Protein AF-S3N117-F1 (afdb_monomer_lite)

Secondary structure (DSSP, 8-state):
--------S--GGGGSPPPTTTTSPPHHHHHHHHHHHHHHHHHHHHHHHHHHHHHHIIIII-

Sequence (62 aa):
MKQKSIKSQTTPILRQAPTAAELRPSRIAVIMANVKDFVLFIVLALVIWFVVTIALSFVIGG

Radius of gyration: 27.69 Å; chains: 1; bounding box: 82×24×49 Å

Structure (mmCIF, N/CA/C/O backbone):
data_AF-S3N117-F1
#
_entry.id   AF-S3N117-F1
#
loop_
_atom_site.group_PDB
_atom_site.id
_atom_site.type_symbol
_atom_site.label_atom_id
_atom_site.label_alt_id
_atom_site.label_comp_id
_atom_site.label_asym_id
_atom_site.label_entity_id
_atom_site.label_seq_id
_atom_site.pdbx_PDB_ins_code
_atom_site.Cartn_x
_atom_site.Cartn_y
_atom_site.Cartn_z
_atom_site.occupancy
_atom_site.B_iso_or_equiv
_atom_site.auth_seq_id
_atom_site.auth_comp_id
_atom_site.auth_asym_id
_atom_site.auth_atom_id
_atom_site.pdbx_PDB_model_num
ATOM 1 N N . MET A 1 1 ? -61.100 -16.294 13.110 1.00 47.22 1 MET A N 1
ATOM 2 C CA . MET A 1 1 ? -59.777 -16.252 12.442 1.00 47.22 1 MET A CA 1
ATOM 3 C C . MET A 1 1 ? -58.720 -16.006 13.514 1.00 47.22 1 MET A C 1
ATOM 5 O O . MET A 1 1 ? -58.927 -15.111 14.322 1.00 47.22 1 MET A O 1
ATOM 9 N N . LYS A 1 2 ? -57.657 -16.821 13.613 1.00 52.62 2 LYS A N 1
ATOM 10 C CA . LYS A 1 2 ? -56.591 -16.609 14.613 1.00 52.62 2 LYS A CA 1
ATOM 11 C C . LYS A 1 2 ? -55.527 -15.678 14.026 1.00 52.62 2 LYS A C 1
ATOM 13 O O . LYS A 1 2 ? -54.869 -16.044 13.059 1.00 52.62 2 LYS A O 1
ATOM 18 N N . GLN A 1 3 ? -55.378 -14.483 14.591 1.00 67.00 3 GLN A N 1
ATOM 19 C CA . GLN A 1 3 ? -54.381 -13.506 14.155 1.00 67.00 3 GLN A CA 1
AT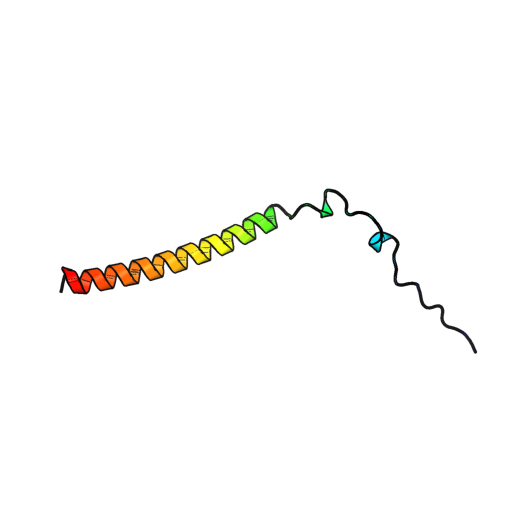OM 20 C C . GLN A 1 3 ? -53.005 -13.886 14.717 1.00 67.00 3 GLN A C 1
ATOM 22 O O . GLN A 1 3 ? -52.825 -13.962 15.932 1.00 67.00 3 GLN A O 1
ATOM 27 N N . LYS A 1 4 ? -52.033 -14.163 13.838 1.00 63.28 4 LYS A N 1
ATOM 28 C CA . LYS A 1 4 ? -50.633 -14.345 14.247 1.00 63.28 4 LYS A CA 1
ATOM 29 C C . LYS A 1 4 ? -50.083 -12.997 14.716 1.00 63.28 4 LYS A C 1
ATOM 31 O O . LYS A 1 4 ? -50.143 -12.016 13.981 1.00 63.28 4 LYS A O 1
ATOM 36 N N . SER A 1 5 ? -49.533 -12.971 15.927 1.00 68.62 5 SER A N 1
ATOM 37 C CA . SER A 1 5 ? -48.774 -11.829 16.439 1.00 68.62 5 SER A CA 1
ATOM 38 C C . SER A 1 5 ? -47.504 -11.656 15.601 1.00 68.62 5 SER A C 1
ATOM 40 O O . SER A 1 5 ? -46.632 -12.526 15.598 1.00 68.62 5 SER A O 1
ATOM 42 N N . ILE A 1 6 ? -47.426 -10.562 14.844 1.00 70.50 6 ILE A N 1
ATOM 43 C CA . ILE A 1 6 ? -46.210 -10.141 14.146 1.00 70.50 6 ILE A CA 1
ATOM 44 C C . ILE A 1 6 ? -45.405 -9.327 15.159 1.00 70.50 6 ILE A C 1
ATOM 46 O O . ILE A 1 6 ? -45.870 -8.288 15.627 1.00 70.50 6 ILE A O 1
ATOM 50 N N . LYS A 1 7 ? -44.215 -9.810 15.541 1.00 69.94 7 LYS A N 1
ATOM 51 C CA . LYS A 1 7 ? -43.325 -9.053 16.430 1.00 69.94 7 LYS A CA 1
ATOM 52 C C . LYS A 1 7 ? -42.894 -7.762 15.738 1.00 69.94 7 LYS A C 1
ATOM 54 O O . LYS A 1 7 ? -42.518 -7.774 14.569 1.00 69.94 7 LYS A O 1
ATOM 59 N N . SER A 1 8 ? -42.937 -6.659 16.483 1.00 68.62 8 SER A N 1
ATOM 60 C CA . SER A 1 8 ? -42.407 -5.381 16.017 1.00 68.62 8 SER A CA 1
ATOM 61 C C . SER A 1 8 ? -40.914 -5.519 15.707 1.00 68.62 8 SER A C 1
ATOM 63 O O . SER A 1 8 ? -40.136 -5.924 16.570 1.00 68.62 8 SER A O 1
ATOM 65 N N . GLN A 1 9 ? -40.530 -5.177 14.477 1.00 69.19 9 GLN A N 1
ATOM 66 C CA . GLN A 1 9 ? -39.141 -5.211 14.002 1.00 69.19 9 GLN A CA 1
ATOM 67 C C . GLN A 1 9 ? -38.342 -3.974 14.440 1.00 69.19 9 GLN A C 1
ATOM 69 O O . GLN A 1 9 ? -37.139 -3.895 14.204 1.00 69.19 9 GLN A O 1
ATOM 74 N N . THR A 1 10 ? -38.988 -2.998 15.086 1.00 69.12 10 THR A N 1
ATOM 75 C CA . THR A 1 10 ? -38.309 -1.823 15.635 1.00 69.12 10 THR A CA 1
ATOM 76 C C . THR A 1 10 ? -37.813 -2.146 17.039 1.00 69.12 10 THR A C 1
ATOM 78 O O . THR A 1 10 ? -38.519 -1.934 18.029 1.00 69.12 10 THR A O 1
ATOM 81 N N . THR A 1 11 ? -36.607 -2.697 17.129 1.00 67.62 11 THR A N 1
ATOM 82 C CA . THR A 1 11 ? -35.935 -2.906 18.411 1.00 67.62 11 THR A CA 1
ATOM 83 C C . THR A 1 11 ? -35.524 -1.560 19.024 1.00 67.62 11 THR A C 1
ATOM 85 O O . THR A 1 11 ? -35.167 -0.633 18.292 1.00 67.62 11 THR A O 1
ATOM 88 N N . PRO A 1 12 ? -35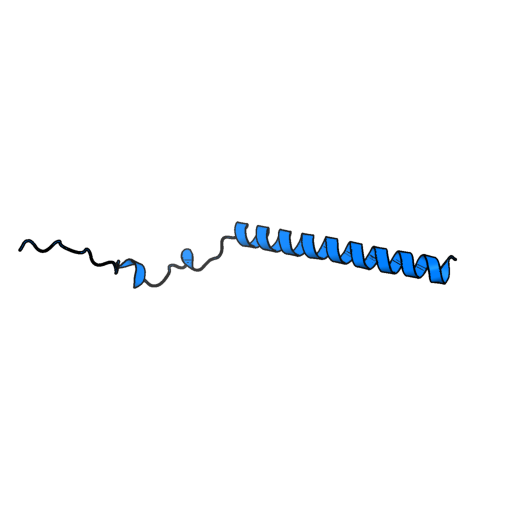.530 -1.426 20.364 1.00 69.56 12 PRO A N 1
ATOM 89 C CA . PRO A 1 12 ? -35.083 -0.207 21.048 1.00 69.56 12 PRO A CA 1
ATOM 90 C C . PRO A 1 12 ? -33.662 0.225 20.657 1.00 69.56 12 PRO A C 1
ATOM 92 O O . PRO A 1 12 ? -33.368 1.415 20.664 1.00 69.56 12 PRO A O 1
ATOM 95 N N . ILE A 1 13 ? -32.822 -0.734 20.252 1.00 68.94 13 ILE A N 1
ATOM 96 C CA . ILE A 1 13 ? -31.455 -0.538 19.751 1.00 68.94 13 ILE A CA 1
ATOM 97 C C . ILE A 1 13 ? -31.382 0.446 18.573 1.00 68.94 13 ILE A C 1
ATOM 99 O O . ILE A 1 13 ? -30.447 1.230 18.496 1.00 68.94 13 ILE A O 1
ATOM 103 N N . LEU A 1 14 ? -32.387 0.475 17.690 1.00 68.44 14 LEU A N 1
ATOM 104 C CA . LEU A 1 14 ? -32.386 1.347 16.505 1.00 68.44 14 LEU A CA 1
ATOM 105 C C . LEU A 1 14 ? -32.538 2.839 16.837 1.00 68.44 14 LEU A C 1
ATOM 107 O O . LEU A 1 14 ? -32.245 3.679 15.994 1.00 68.44 14 LEU A O 1
ATOM 111 N N . ARG A 1 15 ? -33.041 3.177 18.032 1.00 70.00 15 ARG A N 1
ATOM 112 C CA . ARG A 1 15 ? -33.243 4.570 18.476 1.00 70.00 15 ARG A CA 1
ATOM 113 C C . ARG A 1 15 ? -32.226 5.012 19.525 1.00 70.00 15 ARG A C 1
ATOM 115 O O . ARG A 1 15 ? -32.330 6.124 20.036 1.00 70.00 15 ARG A O 1
ATOM 122 N N . GLN A 1 16 ? -31.284 4.144 19.882 1.00 79.75 16 GLN A N 1
ATOM 123 C CA . GLN A 1 16 ? -30.230 4.477 20.830 1.00 79.75 16 GLN A CA 1
ATOM 124 C C . GLN A 1 16 ? -29.149 5.286 20.115 1.00 79.75 16 GLN A C 1
ATOM 126 O O . GLN A 1 16 ? -28.760 4.968 18.992 1.00 79.75 16 GLN A O 1
ATOM 131 N N . ALA A 1 17 ? -28.686 6.358 20.759 1.00 82.12 17 ALA A N 1
ATOM 132 C CA . ALA A 1 17 ? -27.520 7.079 20.275 1.00 82.12 17 ALA A CA 1
ATOM 133 C C . ALA A 1 17 ? -26.306 6.131 20.313 1.00 82.12 17 ALA A C 1
ATOM 135 O O . ALA A 1 17 ? -26.130 5.435 21.318 1.00 82.12 17 ALA A O 1
ATOM 136 N N . PRO A 1 18 ? -25.485 6.089 19.250 1.00 80.06 18 PRO A N 1
ATOM 137 C CA . PRO A 1 18 ? -24.332 5.203 19.195 1.00 80.06 18 PRO A CA 1
ATOM 138 C C . PRO A 1 18 ? -23.353 5.534 20.321 1.00 80.06 18 PRO A C 1
ATOM 140 O O . PRO A 1 18 ? -23.083 6.697 20.635 1.00 80.06 18 PRO A O 1
ATOM 143 N N . THR A 1 19 ? -22.813 4.493 20.939 1.00 81.75 19 THR A N 1
ATOM 144 C CA . THR A 1 19 ? -21.825 4.623 22.005 1.00 81.75 19 THR A CA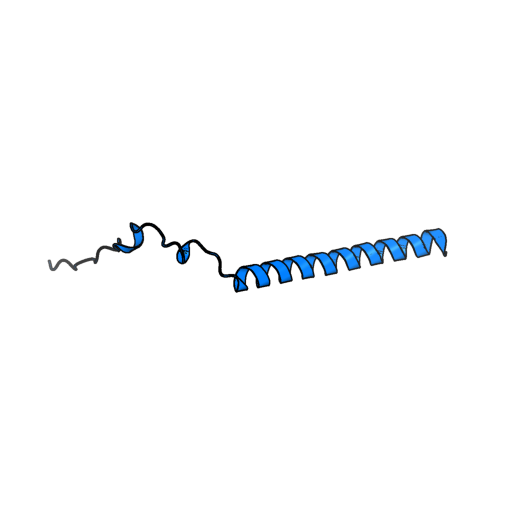 1
ATOM 145 C C . THR A 1 19 ? -20.476 5.074 21.439 1.00 81.75 19 THR A C 1
ATOM 147 O O . THR A 1 19 ? -20.140 4.835 20.279 1.00 81.75 19 THR A O 1
ATOM 150 N N . ALA A 1 20 ? -19.634 5.692 22.272 1.00 78.50 20 ALA A N 1
ATOM 151 C CA . ALA A 1 20 ? -18.305 6.142 21.846 1.00 78.50 20 ALA A CA 1
ATOM 152 C C . ALA A 1 20 ? -17.399 5.003 21.328 1.00 78.50 20 ALA A C 1
ATOM 154 O O . ALA A 1 20 ? -16.456 5.261 20.581 1.00 78.50 20 ALA A O 1
ATOM 155 N N . ALA A 1 21 ? -17.666 3.755 21.727 1.00 77.12 21 ALA A N 1
ATOM 156 C CA . ALA A 1 21 ? -16.976 2.570 21.225 1.00 77.12 21 ALA A CA 1
ATOM 157 C C . ALA A 1 21 ? -17.417 2.196 19.800 1.00 77.12 21 ALA A C 1
ATOM 159 O O . ALA A 1 21 ? -16.572 1.848 18.982 1.00 77.12 21 ALA A O 1
ATOM 160 N N . GLU A 1 22 ? -18.708 2.321 19.485 1.00 78.31 22 GLU A N 1
ATOM 161 C CA . GLU A 1 22 ? -19.269 2.029 18.156 1.00 78.31 22 GLU A CA 1
ATOM 162 C C . GLU A 1 22 ? -18.902 3.093 17.118 1.00 78.31 22 GLU A C 1
ATOM 164 O O . GLU A 1 22 ? -18.798 2.803 15.930 1.00 78.31 22 GLU A O 1
ATOM 169 N N . LEU A 1 23 ? -18.649 4.323 17.568 1.00 80.50 23 LEU A N 1
ATOM 170 C CA . LEU A 1 23 ? -18.192 5.419 16.713 1.00 80.50 23 LEU A CA 1
ATOM 171 C C . LEU A 1 23 ? -16.717 5.302 16.305 1.00 80.50 23 LEU A C 1
ATOM 173 O O . LEU A 1 23 ? -16.254 6.058 15.450 1.00 80.50 23 LEU A O 1
ATOM 177 N N . ARG A 1 24 ? -15.947 4.398 16.925 1.00 83.19 24 ARG A N 1
ATOM 178 C CA . ARG A 1 24 ? -14.509 4.277 16.672 1.00 83.19 24 ARG A CA 1
ATOM 179 C C . ARG A 1 24 ? -14.228 3.130 15.706 1.00 83.19 24 ARG A C 1
ATOM 181 O O . ARG A 1 24 ? -14.495 1.977 16.045 1.00 83.19 24 ARG A O 1
ATOM 188 N N . PRO A 1 25 ? -13.616 3.400 14.539 1.00 80.38 25 PRO A N 1
ATOM 189 C CA . PRO A 1 25 ? -13.141 2.326 13.687 1.00 80.38 25 PRO A CA 1
ATOM 190 C C . PRO A 1 25 ? -12.075 1.516 14.431 1.00 80.38 25 PRO A C 1
ATOM 192 O O . PRO A 1 25 ? -11.247 2.055 15.173 1.00 80.38 25 PRO A O 1
ATOM 195 N N . SER A 1 26 ? -12.092 0.199 14.229 1.00 87.06 26 SER A N 1
ATOM 196 C CA . SER A 1 26 ? -11.069 -0.684 14.785 1.00 87.06 26 SER A CA 1
ATOM 197 C C . SER A 1 26 ? -9.685 -0.239 14.308 1.00 87.06 26 SER A C 1
ATOM 199 O O . SER A 1 26 ? -9.452 -0.114 13.106 1.00 87.06 26 SER A O 1
ATOM 201 N N . ARG A 1 27 ? -8.741 -0.037 15.240 1.00 89.19 27 ARG A N 1
ATOM 202 C CA . ARG A 1 27 ? -7.358 0.353 14.900 1.00 89.19 27 ARG A CA 1
ATOM 203 C C . ARG A 1 27 ? -6.706 -0.649 13.951 1.00 89.19 27 ARG A C 1
ATOM 205 O O . ARG A 1 27 ? -5.969 -0.259 13.055 1.00 89.19 27 ARG A O 1
ATOM 212 N N . ILE A 1 28 ? -7.022 -1.929 14.138 1.00 92.06 28 ILE A N 1
ATOM 213 C CA . ILE A 1 28 ? -6.564 -3.019 13.279 1.00 92.06 28 ILE A CA 1
ATOM 214 C C . ILE A 1 28 ? -7.112 -2.813 11.864 1.00 92.06 28 ILE A C 1
ATOM 216 O O . ILE A 1 28 ? -6.340 -2.775 10.917 1.00 92.06 28 ILE A O 1
ATOM 220 N N . ALA A 1 29 ? -8.415 -2.560 11.715 1.00 90.44 29 ALA A N 1
ATOM 221 C CA . ALA A 1 29 ? -9.014 -2.313 10.402 1.00 90.44 29 ALA A CA 1
ATOM 222 C C . ALA A 1 29 ? -8.369 -1.121 9.669 1.00 90.44 29 ALA A C 1
ATOM 224 O O . ALA A 1 29 ? -8.119 -1.211 8.469 1.00 90.44 29 ALA A O 1
ATOM 225 N N . VAL A 1 30 ? -8.037 -0.048 10.395 1.00 94.00 30 VAL A N 1
ATOM 226 C CA . VAL A 1 30 ? -7.317 1.112 9.841 1.00 94.00 30 VAL A CA 1
ATOM 227 C C . VAL A 1 30 ? -5.917 0.723 9.358 1.00 94.00 30 VAL A C 1
ATOM 229 O O . VAL A 1 30 ? -5.530 1.078 8.248 1.00 94.00 30 VAL A O 1
ATOM 232 N N . ILE A 1 31 ? -5.166 -0.050 10.148 1.00 95.94 31 ILE A N 1
ATOM 233 C CA . ILE A 1 31 ? -3.835 -0.531 9.752 1.00 95.94 31 ILE A CA 1
ATOM 234 C C . ILE A 1 31 ? -3.928 -1.414 8.501 1.00 95.94 31 ILE A C 1
ATOM 236 O O . ILE A 1 31 ? -3.170 -1.205 7.557 1.00 95.94 31 ILE A O 1
ATOM 240 N N . MET A 1 32 ? -4.872 -2.359 8.453 1.00 95.12 32 MET A N 1
ATOM 241 C CA . MET A 1 32 ? -5.071 -3.218 7.280 1.00 95.12 32 MET A CA 1
ATOM 242 C C . MET A 1 32 ? -5.410 -2.416 6.019 1.00 95.12 32 MET A C 1
ATOM 244 O O . MET A 1 32 ? -4.943 -2.777 4.941 1.00 95.12 32 MET A O 1
ATOM 248 N N . ALA A 1 33 ? -6.217 -1.359 6.137 1.00 95.81 33 ALA A N 1
ATOM 249 C CA . ALA A 1 33 ? -6.527 -0.478 5.014 1.00 95.81 33 ALA A CA 1
ATOM 250 C C . ALA A 1 33 ? -5.264 0.243 4.518 1.00 95.81 33 ALA A C 1
ATOM 252 O O . ALA A 1 33 ? -4.907 0.112 3.351 1.00 95.81 33 ALA A O 1
ATOM 253 N N . ASN A 1 34 ? -4.515 0.870 5.429 1.00 97.56 34 ASN A N 1
ATOM 254 C CA . ASN A 1 34 ? -3.280 1.577 5.085 1.00 97.56 34 ASN A CA 1
ATOM 255 C C . ASN A 1 34 ? -2.233 0.660 4.436 1.00 97.56 34 ASN A C 1
ATOM 257 O O . ASN A 1 34 ? -1.559 1.066 3.495 1.00 97.56 34 ASN A O 1
ATOM 261 N N . VAL A 1 35 ? -2.095 -0.584 4.909 1.00 98.25 35 VAL A N 1
ATOM 262 C CA . VAL A 1 35 ? -1.177 -1.562 4.303 1.00 98.25 35 VAL A CA 1
ATOM 263 C C . VAL A 1 35 ? -1.580 -1.869 2.861 1.00 98.25 35 VAL A C 1
ATOM 265 O O . VAL A 1 35 ? -0.712 -1.925 1.995 1.00 98.25 35 VAL A O 1
ATOM 268 N N . LYS A 1 36 ? -2.877 -2.039 2.578 1.00 97.81 36 LYS A N 1
ATOM 269 C CA . LYS A 1 36 ? -3.356 -2.281 1.208 1.00 97.81 36 LYS A CA 1
ATOM 270 C C . LYS A 1 36 ? -3.057 -1.097 0.292 1.00 97.81 36 LYS A C 1
ATOM 272 O O . LYS A 1 36 ? -2.529 -1.306 -0.799 1.00 97.81 36 LYS A O 1
ATOM 277 N N . ASP A 1 37 ? -3.331 0.117 0.756 1.00 98.12 37 ASP A N 1
ATOM 278 C CA . ASP A 1 37 ? -3.074 1.337 -0.014 1.00 98.12 37 ASP A CA 1
ATOM 279 C C . ASP A 1 37 ? -1.574 1.524 -0.275 1.00 98.12 37 ASP A C 1
ATOM 281 O O . ASP A 1 37 ? -1.157 1.842 -1.390 1.00 98.12 37 ASP A O 1
ATOM 285 N N . PHE A 1 38 ? -0.741 1.241 0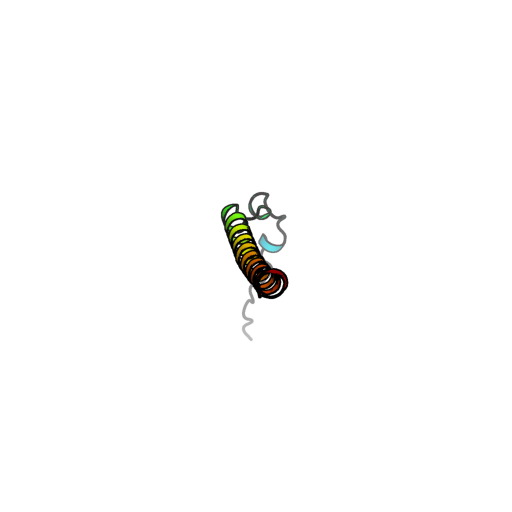.727 1.00 98.19 38 PHE A N 1
ATOM 286 C CA . PHE A 1 38 ? 0.711 1.309 0.603 1.00 98.19 38 PHE A CA 1
ATOM 287 C C . PHE A 1 38 ? 1.267 0.277 -0.385 1.00 98.19 38 PHE A C 1
ATOM 289 O O . PHE A 1 38 ? 2.131 0.605 -1.198 1.00 98.19 38 PHE A O 1
ATOM 296 N N . VAL A 1 39 ? 0.753 -0.957 -0.364 1.00 98.56 39 VAL A N 1
ATOM 297 C CA . VAL A 1 39 ? 1.138 -1.996 -1.332 1.00 98.56 39 VAL A CA 1
ATOM 298 C C . VAL A 1 39 ? 0.765 -1.572 -2.751 1.00 98.56 39 VAL A C 1
ATOM 300 O O . VAL A 1 39 ? 1.593 -1.689 -3.653 1.00 98.56 39 VAL A O 1
ATOM 303 N N . LEU A 1 40 ? -0.442 -1.032 -2.952 1.00 98.06 40 LEU A N 1
ATOM 304 C CA . LEU A 1 40 ? -0.870 -0.533 -4.259 1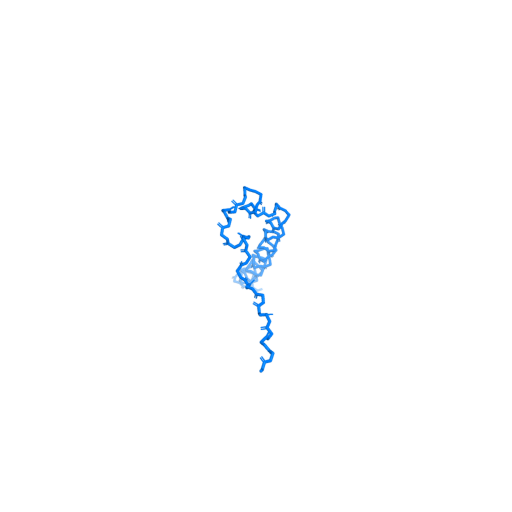.00 98.06 40 LEU A CA 1
ATOM 305 C C . LEU A 1 40 ? 0.049 0.593 -4.756 1.00 98.06 40 LEU A C 1
ATOM 307 O O . LEU A 1 40 ? 0.464 0.584 -5.916 1.00 98.06 40 LEU A O 1
ATOM 311 N N . PHE A 1 41 ? 0.413 1.523 -3.869 1.00 98.31 41 PHE A N 1
ATOM 312 C CA . PHE A 1 41 ? 1.342 2.605 -4.180 1.00 98.31 41 PHE A CA 1
ATOM 313 C C . PHE A 1 41 ? 2.729 2.087 -4.579 1.00 98.31 41 PHE A C 1
ATOM 315 O O . PHE A 1 41 ? 3.255 2.514 -5.604 1.00 98.31 41 PHE A O 1
ATOM 322 N N . ILE A 1 42 ? 3.306 1.146 -3.821 1.00 98.56 42 ILE A N 1
ATOM 323 C CA . ILE A 1 42 ? 4.615 0.555 -4.141 1.00 98.56 42 ILE A CA 1
ATOM 324 C C . ILE A 1 42 ? 4.592 -0.096 -5.521 1.00 98.56 42 ILE A C 1
ATOM 326 O O . ILE A 1 42 ? 5.493 0.142 -6.322 1.00 98.56 42 ILE A O 1
ATOM 330 N N . VAL A 1 43 ? 3.572 -0.909 -5.806 1.00 98.62 43 VAL A N 1
ATOM 331 C CA . VAL A 1 43 ? 3.466 -1.608 -7.092 1.00 98.62 43 VAL A CA 1
ATOM 332 C C . VAL A 1 43 ? 3.401 -0.600 -8.236 1.00 98.62 43 VAL A C 1
ATOM 334 O O . VAL A 1 43 ? 4.152 -0.723 -9.201 1.00 98.62 43 VAL A O 1
ATOM 337 N N . LEU A 1 44 ? 2.565 0.432 -8.109 1.00 98.50 44 LEU A N 1
ATOM 338 C CA . LEU A 1 44 ? 2.451 1.475 -9.123 1.00 98.50 44 LEU A CA 1
ATOM 339 C C . LEU A 1 44 ? 3.767 2.247 -9.302 1.00 98.50 44 LEU A C 1
ATOM 341 O O . LEU A 1 44 ? 4.206 2.459 -10.432 1.00 98.50 44 LEU A O 1
ATOM 345 N N . ALA A 1 45 ? 4.412 2.635 -8.201 1.00 98.50 45 ALA A N 1
ATOM 346 C CA . ALA A 1 45 ? 5.678 3.357 -8.225 1.00 98.50 45 ALA A CA 1
ATOM 347 C C . ALA A 1 45 ? 6.781 2.543 -8.914 1.00 98.50 45 ALA A C 1
ATOM 349 O O . ALA A 1 45 ? 7.503 3.087 -9.746 1.00 98.50 45 ALA A O 1
ATOM 350 N N . LEU A 1 46 ? 6.877 1.241 -8.625 1.00 98.56 46 LEU A N 1
ATOM 351 C CA . LEU A 1 46 ? 7.845 0.346 -9.259 1.00 98.56 46 LEU A CA 1
ATOM 352 C C . LEU A 1 46 ? 7.591 0.188 -10.758 1.00 98.56 46 LEU A C 1
ATOM 354 O O . LEU A 1 46 ? 8.542 0.226 -11.535 1.00 98.56 46 LEU A O 1
ATOM 358 N N . VAL A 1 47 ? 6.329 0.049 -11.174 1.00 98.56 47 VAL A N 1
ATOM 359 C CA . VAL A 1 47 ? 5.969 -0.045 -12.597 1.00 98.56 47 VAL A CA 1
ATOM 360 C C . VAL A 1 47 ? 6.358 1.233 -13.337 1.00 98.56 47 VAL A C 1
ATOM 362 O O . VAL A 1 47 ? 7.014 1.163 -14.374 1.00 98.56 47 VAL A O 1
ATOM 365 N N . ILE A 1 48 ? 6.003 2.401 -12.796 1.00 98.31 48 ILE A N 1
ATOM 366 C CA . ILE A 1 48 ? 6.337 3.690 -13.415 1.00 98.31 48 ILE A CA 1
ATOM 367 C C . ILE A 1 48 ? 7.852 3.884 -13.462 1.00 98.31 48 ILE A C 1
ATOM 369 O O . ILE A 1 48 ? 8.387 4.236 -14.512 1.00 98.31 48 ILE A O 1
ATOM 373 N N . TRP A 1 49 ? 8.546 3.626 -12.351 1.00 98.06 49 TRP A N 1
ATOM 374 C CA . TRP A 1 49 ? 10.001 3.707 -12.284 1.00 98.06 49 TRP A CA 1
ATOM 375 C C . TRP A 1 49 ? 10.649 2.826 -13.351 1.00 98.06 49 TRP A C 1
ATOM 377 O O . TRP A 1 49 ? 11.464 3.318 -14.123 1.00 98.06 49 TRP A O 1
ATOM 387 N N . PHE A 1 50 ? 10.225 1.566 -13.465 1.00 97.88 50 PHE A N 1
ATOM 388 C CA . PHE A 1 50 ? 10.760 0.626 -14.445 1.00 97.88 50 PHE A CA 1
ATOM 389 C C . PHE A 1 50 ? 10.558 1.107 -15.887 1.00 97.88 50 PHE A C 1
ATOM 391 O O . PHE A 1 50 ? 11.501 1.092 -16.676 1.00 97.88 50 PHE A O 1
ATOM 398 N N . VAL A 1 51 ? 9.358 1.592 -16.224 1.00 97.69 51 VAL A N 1
ATOM 399 C CA . VAL A 1 51 ? 9.061 2.143 -17.557 1.00 97.69 51 VAL A CA 1
ATOM 400 C C . VAL A 1 51 ? 9.947 3.349 -17.863 1.00 97.69 51 VAL A C 1
ATOM 402 O O . VAL A 1 51 ? 10.526 3.424 -18.946 1.00 97.69 51 VAL A O 1
ATOM 405 N N . VAL A 1 52 ? 10.086 4.277 -16.913 1.00 96.75 52 VAL A N 1
ATOM 406 C CA . VAL A 1 52 ? 10.938 5.463 -17.071 1.00 96.75 52 VAL A CA 1
ATOM 407 C C . VAL A 1 52 ? 12.402 5.065 -17.231 1.00 96.75 52 VAL A C 1
ATOM 409 O O . VAL A 1 52 ? 13.076 5.584 -18.116 1.00 96.75 52 VAL A O 1
ATOM 412 N N . THR A 1 53 ? 12.895 4.127 -16.422 1.00 96.12 53 THR A N 1
ATOM 413 C CA . THR A 1 53 ? 14.268 3.627 -16.522 1.00 96.12 53 THR A CA 1
ATOM 414 C C . THR A 1 53 ? 14.524 2.988 -17.880 1.00 96.12 53 THR A C 1
ATOM 416 O O . THR A 1 53 ? 15.516 3.334 -18.511 1.00 96.12 53 THR A O 1
ATOM 419 N N . ILE A 1 54 ? 13.620 2.139 -18.376 1.00 95.56 54 ILE A N 1
ATOM 420 C CA . ILE A 1 54 ? 13.735 1.550 -19.717 1.00 95.56 54 ILE A CA 1
ATOM 421 C C . ILE A 1 54 ? 13.767 2.635 -20.794 1.00 95.56 54 ILE A C 1
ATOM 423 O O . ILE A 1 54 ? 14.644 2.618 -21.655 1.00 95.56 54 ILE A O 1
ATOM 427 N N . ALA A 1 55 ? 12.831 3.585 -20.747 1.00 94.88 55 ALA A N 1
ATOM 428 C CA . ALA A 1 55 ? 12.772 4.668 -21.721 1.00 94.88 55 ALA A CA 1
ATOM 429 C C . ALA A 1 55 ? 14.074 5.484 -21.726 1.00 94.88 55 A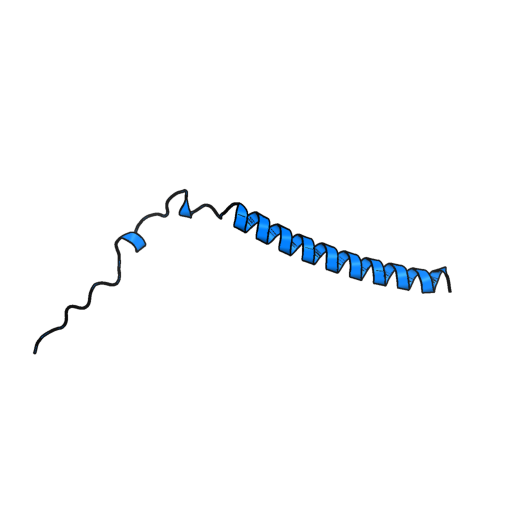LA A C 1
ATOM 431 O O . ALA A 1 55 ? 14.621 5.770 -22.787 1.00 94.88 55 ALA A O 1
ATOM 432 N N . LEU A 1 56 ? 14.611 5.802 -20.545 1.00 95.19 56 LEU A N 1
ATOM 433 C CA . LEU A 1 56 ? 15.895 6.486 -20.408 1.00 95.19 56 LEU A CA 1
ATOM 434 C C . LEU A 1 56 ? 17.062 5.642 -20.926 1.00 95.19 56 LEU A C 1
ATOM 436 O O . LEU A 1 56 ? 17.933 6.189 -21.595 1.00 95.19 56 LEU A O 1
ATOM 440 N N . SER A 1 57 ? 17.084 4.334 -20.665 1.00 93.50 57 SER A N 1
ATOM 441 C CA . SER A 1 57 ? 18.118 3.437 -21.187 1.00 93.50 57 SER A CA 1
ATOM 442 C C . SER A 1 57 ? 18.140 3.417 -22.715 1.00 93.50 57 SER A C 1
ATOM 444 O O . SER A 1 57 ? 19.221 3.502 -23.282 1.00 93.50 57 SER A O 1
ATOM 446 N N . PHE A 1 58 ? 16.984 3.404 -23.383 1.00 90.06 58 PHE A N 1
ATOM 447 C CA . PHE A 1 58 ? 16.925 3.476 -24.848 1.00 90.06 58 PHE A CA 1
ATOM 448 C C . PHE A 1 58 ? 17.300 4.854 -25.407 1.00 90.06 58 PHE A C 1
ATOM 450 O O . PHE A 1 58 ? 17.894 4.947 -26.475 1.00 90.06 58 PHE A O 1
ATOM 457 N N . VAL A 1 59 ? 16.961 5.939 -24.704 1.00 88.38 59 VAL A N 1
ATOM 458 C CA . VAL A 1 59 ? 17.244 7.306 -25.177 1.00 88.38 59 VAL A CA 1
ATOM 459 C C . VAL A 1 59 ? 18.701 7.713 -24.939 1.00 88.38 59 VAL A C 1
ATOM 461 O O . VAL A 1 59 ? 19.281 8.418 -25.760 1.00 88.38 59 VAL A O 1
ATOM 464 N N . ILE A 1 60 ? 19.288 7.303 -23.814 1.00 82.88 60 ILE A N 1
ATOM 465 C CA . ILE A 1 60 ? 20.630 7.727 -23.386 1.00 82.88 60 ILE A CA 1
ATOM 466 C C . ILE A 1 60 ? 21.680 6.643 -23.670 1.00 82.88 60 ILE A C 1
ATOM 468 O O . ILE A 1 60 ? 22.827 6.975 -23.956 1.00 82.88 60 ILE A O 1
ATOM 472 N N . GLY A 1 61 ? 21.312 5.363 -23.572 1.00 69.31 61 GLY A N 1
ATOM 473 C CA . GLY A 1 61 ? 22.229 4.226 -23.699 1.00 69.31 61 GLY A CA 1
ATOM 474 C C . GLY A 1 61 ? 22.337 3.616 -25.101 1.00 69.31 61 GLY A C 1
ATOM 475 O O . GLY A 1 61 ? 23.410 3.110 -25.424 1.00 69.31 61 GLY A O 1
ATOM 476 N N . GLY A 1 62 ? 21.286 3.714 -25.929 1.00 55.44 62 GLY A N 1
ATOM 477 C CA . GLY A 1 62 ? 21.173 3.001 -27.212 1.00 55.44 62 GLY A CA 1
ATOM 478 C C . GLY A 1 62 ? 20.594 1.602 -27.050 1.00 55.44 62 GLY A C 1
ATOM 479 O O . GLY A 1 62 ? 21.291 0.738 -26.476 1.00 55.44 62 GLY A O 1
#

Foldseek 3Di:
DDDDDDDDPDDPVVVDDDDPVRVDDDPVVVVVVVVVVVVVVVVVVVVVVVVVVVVCCVVPVD

Organism: NCBI:txid421052

pLDDT: mean 84.81, std 13.79, range [47.22, 98.62]